Protein AF-A0A2E0BLJ7-F1 (afdb_monomer_lite)

Foldseek 3Di:
DADPDDPPVLQVVLVVLCVLLVVLLVLLVVLVVVPPDPVSVVVLVVSLVSNLVSLLVVLLVLLVVLLVLLVVDDDPSSVVSVVLSCVLSVVLQVPQCVRPPVPDPPSLVNLVSSLVSLVSSLVSVVVSVVVVSDDSNSNVRSVVSSVSSSVSSVSSSVD

Radius of gyration: 17.28 Å; chains: 1; bounding box: 33×38×52 Å

Sequence (159 aa):
MFVKNIPKTAIVLSFLGLIPFFIFSIFQMISLSSITSQSYLLINAELDKLLLSYGLIILSFMAGTHWGFAAKSSGVLSTKAYLSSVIPTFLVFLIIPEHFFSVSHNIKLSLALLLLGFLGILLFDVHHWKEKLAPQWWLSLRVPMTLIVVLLLLVGISA

pLDDT: mean 86.15, std 12.95, range [45.22, 98.0]

Structure (mmCIF, N/CA/C/O backbone):
data_AF-A0A2E0BLJ7-F1
#
_entry.id   AF-A0A2E0BLJ7-F1
#
loop_
_atom_site.group_PDB
_atom_site.id
_atom_site.type_symbol
_atom_site.label_atom_id
_atom_site.label_alt_id
_atom_site.label_comp_id
_atom_site.label_asym_id
_atom_site.label_entity_id
_atom_site.label_seq_id
_atom_site.pdbx_PDB_ins_code
_atom_site.Cartn_x
_atom_site.Cartn_y
_atom_site.Cartn_z
_atom_site.occupancy
_atom_site.B_iso_or_equiv
_atom_site.auth_seq_id
_atom_site.auth_comp_id
_atom_site.auth_asym_id
_atom_site.auth_atom_id
_atom_site.pdbx_PDB_model_num
ATOM 1 N N . MET A 1 1 ? -0.243 -13.699 16.550 1.00 52.47 1 MET A N 1
ATOM 2 C CA . MET A 1 1 ? -1.074 -14.832 16.091 1.00 52.47 1 MET A CA 1
ATOM 3 C C . MET A 1 1 ? -1.971 -14.312 14.977 1.00 52.47 1 MET A C 1
ATOM 5 O O . MET A 1 1 ? -2.771 -13.426 15.248 1.00 52.47 1 MET A O 1
ATOM 9 N N . PHE A 1 2 ? -1.773 -14.744 13.728 1.00 63.62 2 PHE A N 1
ATOM 10 C CA . PHE A 1 2 ? -2.645 -14.342 12.617 1.00 63.62 2 PHE A CA 1
ATOM 11 C C . PHE A 1 2 ? -4.026 -14.989 12.799 1.00 63.62 2 PHE A C 1
ATOM 13 O O . PHE A 1 2 ? -4.118 -16.178 13.107 1.00 63.62 2 PHE A O 1
ATOM 20 N N . VAL A 1 3 ? -5.095 -14.198 12.691 1.00 69.19 3 VAL A N 1
ATOM 21 C CA . VAL A 1 3 ? -6.464 -14.630 13.017 1.00 69.19 3 VAL A CA 1
ATOM 22 C C . VAL A 1 3 ? -7.113 -15.265 11.789 1.00 69.19 3 VAL A C 1
ATOM 24 O O . VAL A 1 3 ? -7.061 -14.711 10.695 1.00 69.19 3 VAL A O 1
ATOM 27 N N . LYS A 1 4 ? -7.760 -16.421 11.979 1.00 66.19 4 LYS A N 1
ATOM 28 C CA . LYS A 1 4 ? -8.287 -17.277 10.899 1.00 66.19 4 LYS A CA 1
ATOM 29 C C . LYS A 1 4 ? -9.598 -16.775 10.260 1.00 66.19 4 LYS A C 1
ATOM 31 O O . LYS A 1 4 ? -9.981 -17.257 9.201 1.00 66.19 4 LYS A O 1
ATOM 36 N N . ASN A 1 5 ? -10.264 -15.787 10.862 1.00 86.25 5 ASN A N 1
ATOM 37 C CA . ASN A 1 5 ? -11.593 -15.311 10.452 1.00 86.25 5 ASN A CA 1
ATOM 38 C C . ASN A 1 5 ? -11.525 -14.009 9.636 1.00 86.25 5 ASN A C 1
ATOM 40 O O . ASN A 1 5 ? -12.104 -12.993 10.021 1.00 86.25 5 ASN A O 1
ATOM 44 N N . ILE A 1 6 ? -10.797 -14.023 8.520 1.00 93.00 6 ILE A N 1
ATOM 45 C CA . ILE A 1 6 ? -10.788 -12.896 7.577 1.00 93.00 6 ILE A CA 1
ATOM 46 C C . ILE A 1 6 ? -12.060 -12.982 6.705 1.00 93.00 6 ILE A C 1
ATOM 48 O O . ILE A 1 6 ? -12.337 -14.052 6.154 1.00 93.00 6 ILE A O 1
ATOM 52 N N . PRO A 1 7 ? -12.841 -11.895 6.537 1.00 95.56 7 PRO A N 1
ATOM 53 C CA . PRO A 1 7 ? -13.994 -11.894 5.639 1.00 95.56 7 PRO A CA 1
ATOM 54 C C . PRO A 1 7 ? -13.597 -12.274 4.206 1.00 95.56 7 PRO A C 1
ATOM 56 O O . PRO A 1 7 ? -12.683 -11.682 3.631 1.00 95.56 7 PRO A O 1
ATOM 59 N N . LYS A 1 8 ? -14.310 -13.235 3.601 1.00 95.25 8 LYS A N 1
ATOM 60 C CA . LYS A 1 8 ? -14.014 -13.720 2.238 1.00 95.25 8 LYS A CA 1
ATOM 61 C C . LYS A 1 8 ? -14.031 -12.596 1.202 1.00 95.25 8 LYS A C 1
ATOM 63 O O . LYS A 1 8 ? -13.181 -12.564 0.321 1.00 95.25 8 LYS A O 1
ATOM 68 N N . THR A 1 9 ? -14.966 -11.658 1.338 1.00 96.62 9 THR A N 1
ATOM 69 C CA . THR A 1 9 ? -15.067 -10.480 0.468 1.00 96.62 9 THR A CA 1
ATOM 70 C C . THR A 1 9 ? -13.813 -9.612 0.540 1.00 96.62 9 THR A C 1
ATOM 72 O O . THR A 1 9 ? -13.292 -9.225 -0.499 1.00 96.62 9 THR A O 1
ATOM 75 N N . ALA A 1 10 ? -13.275 -9.372 1.742 1.00 95.56 10 ALA A N 1
ATOM 76 C CA . ALA A 1 10 ? -12.042 -8.609 1.928 1.00 95.56 10 ALA A CA 1
ATOM 77 C C . ALA A 1 10 ? -10.838 -9.305 1.277 1.00 95.56 10 ALA A C 1
ATOM 79 O O . ALA A 1 10 ? -10.028 -8.636 0.641 1.00 95.56 10 ALA A O 1
ATOM 80 N N . ILE A 1 11 ? -10.747 -10.637 1.382 1.00 95.75 11 ILE A N 1
ATOM 81 C CA . ILE A 1 11 ? -9.709 -11.424 0.700 1.00 95.75 11 ILE A CA 1
ATOM 82 C C . ILE A 1 11 ? -9.825 -11.239 -0.814 1.00 95.75 11 ILE A C 1
ATOM 84 O O . ILE A 1 11 ? -8.879 -10.771 -1.439 1.00 95.75 11 ILE A O 1
ATOM 88 N N . VAL A 1 12 ? -10.982 -11.571 -1.394 1.00 97.56 12 VAL A N 1
ATOM 89 C CA . VAL A 1 12 ? -11.189 -11.543 -2.851 1.00 97.56 12 VAL A CA 1
ATOM 90 C C . VAL A 1 12 ? -10.897 -10.157 -3.414 1.00 97.56 12 VAL A C 1
ATOM 92 O O . VAL A 1 12 ? -10.113 -10.039 -4.349 1.00 97.56 12 VAL A O 1
ATOM 95 N N . LEU A 1 13 ? -11.455 -9.105 -2.813 1.00 96.88 13 LEU A N 1
ATOM 96 C CA . LEU A 1 13 ? -11.231 -7.734 -3.274 1.00 96.88 13 LEU A CA 1
ATOM 97 C C . LEU A 1 13 ? -9.768 -7.298 -3.131 1.00 96.88 13 LEU A C 1
ATOM 99 O O . LEU A 1 13 ? -9.267 -6.598 -4.005 1.00 96.88 13 LEU A O 1
ATOM 103 N N . SER A 1 14 ? -9.064 -7.740 -2.083 1.00 95.81 14 SER A N 1
ATOM 104 C CA . SER A 1 14 ? -7.635 -7.432 -1.929 1.00 95.81 14 SER A CA 1
ATOM 105 C C . SER A 1 14 ? -6.800 -8.082 -3.027 1.00 95.81 14 SER A C 1
ATOM 107 O O . SER A 1 14 ? -5.957 -7.417 -3.618 1.00 95.81 14 SER A O 1
ATOM 109 N N . PHE A 1 15 ? -7.067 -9.350 -3.352 1.00 97.06 15 PHE A N 1
ATOM 110 C CA . PHE A 1 15 ? -6.381 -10.037 -4.448 1.00 97.06 15 PHE A CA 1
ATOM 111 C C . PHE A 1 15 ? -6.731 -9.446 -5.818 1.00 97.06 15 PHE A C 1
ATOM 113 O O . PHE A 1 15 ? -5.842 -9.288 -6.648 1.00 97.06 15 PHE A O 1
ATOM 120 N N . LEU A 1 16 ? -7.989 -9.057 -6.050 1.00 97.31 16 LEU A N 1
ATOM 121 C CA . LEU A 1 16 ? -8.375 -8.349 -7.275 1.00 97.31 16 LEU A CA 1
ATOM 122 C C . LEU A 1 16 ? -7.642 -7.005 -7.402 1.00 97.31 16 LEU A C 1
ATOM 124 O O . LEU A 1 16 ? -7.197 -6.651 -8.490 1.00 97.31 16 LEU A O 1
ATOM 128 N N . GLY A 1 17 ? -7.444 -6.295 -6.289 1.00 96.25 17 GLY A N 1
ATOM 129 C CA . GLY A 1 17 ? -6.641 -5.072 -6.246 1.00 96.25 17 GLY A CA 1
ATOM 130 C C . GLY A 1 17 ? -5.149 -5.276 -6.547 1.00 96.25 17 GLY A C 1
ATOM 131 O O . GLY A 1 17 ? -4.461 -4.315 -6.872 1.00 96.25 17 GLY A O 1
ATOM 132 N N . LEU A 1 18 ? -4.624 -6.506 -6.483 1.00 97.19 18 LEU A N 1
ATOM 133 C CA . LEU A 1 18 ? -3.240 -6.803 -6.878 1.00 97.19 18 LEU A CA 1
ATOM 134 C C . LEU A 1 18 ? -3.073 -6.983 -8.391 1.00 97.19 18 LEU A C 1
ATOM 136 O O . LEU A 1 18 ? -1.945 -6.925 -8.879 1.00 97.19 18 LEU A O 1
ATOM 140 N N . ILE A 1 19 ? -4.164 -7.199 -9.136 1.00 96.69 19 ILE A N 1
ATOM 141 C CA . ILE A 1 19 ? -4.103 -7.538 -10.564 1.00 96.69 19 ILE A CA 1
ATOM 142 C C . ILE A 1 19 ? -3.339 -6.479 -11.371 1.00 96.69 19 ILE A C 1
ATOM 144 O O . ILE A 1 19 ? -2.427 -6.872 -12.099 1.00 96.69 19 ILE A O 1
ATOM 148 N N . PRO A 1 20 ? -3.615 -5.165 -11.252 1.00 96.25 20 PRO A N 1
ATOM 149 C CA . PRO A 1 20 ? -2.906 -4.187 -12.073 1.00 96.25 20 PRO A CA 1
ATOM 150 C C . PRO A 1 20 ? -1.417 -4.091 -11.726 1.00 96.25 20 PRO A C 1
ATOM 152 O O . PRO A 1 20 ? -0.601 -4.025 -12.639 1.00 96.25 20 PRO A O 1
ATOM 155 N N . PHE A 1 21 ? -1.041 -4.188 -10.440 1.00 96.25 21 PHE A N 1
ATOM 156 C CA . PHE A 1 21 ? 0.374 -4.281 -10.050 1.00 96.25 21 PHE A CA 1
ATOM 157 C C . PHE A 1 21 ? 1.052 -5.473 -10.727 1.00 96.25 21 PHE A C 1
ATOM 159 O O . PHE A 1 21 ? 2.111 -5.326 -11.324 1.00 96.25 21 PHE A O 1
ATOM 166 N N . PHE A 1 22 ? 0.427 -6.650 -10.659 1.00 95.38 22 PHE A N 1
ATOM 167 C CA . PHE A 1 22 ? 0.988 -7.877 -11.216 1.00 95.38 22 PHE A CA 1
ATOM 168 C C . PHE A 1 22 ? 1.156 -7.789 -12.735 1.00 95.38 22 PHE A C 1
ATOM 170 O O . PHE A 1 22 ? 2.212 -8.142 -13.253 1.00 95.38 22 PHE A O 1
ATOM 177 N N . ILE A 1 23 ? 0.138 -7.277 -13.436 1.00 93.00 23 ILE A N 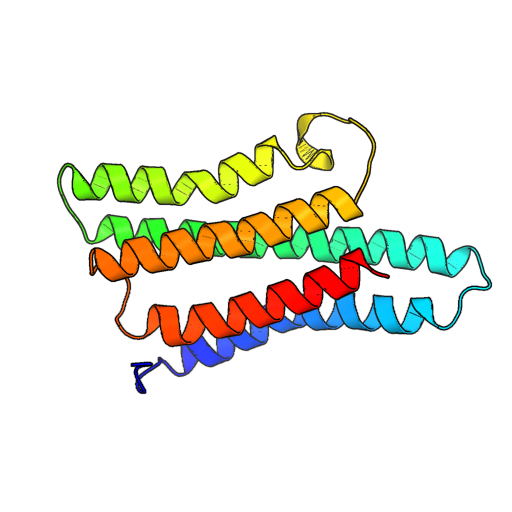1
ATOM 178 C CA . ILE A 1 23 ? 0.178 -7.046 -14.882 1.00 93.00 23 ILE A CA 1
ATOM 179 C C . ILE A 1 23 ? 1.358 -6.130 -15.221 1.00 93.00 23 ILE A C 1
ATOM 181 O O . ILE A 1 23 ? 2.262 -6.557 -15.937 1.00 93.00 23 ILE A O 1
ATOM 185 N N . PHE A 1 24 ? 1.395 -4.906 -14.689 1.00 91.88 24 PHE A N 1
ATOM 186 C CA . PHE A 1 24 ? 2.411 -3.927 -15.088 1.00 91.88 24 PHE A CA 1
ATOM 187 C C . PHE A 1 24 ? 3.836 -4.396 -14.758 1.00 91.88 24 PHE A C 1
ATOM 189 O O . PHE A 1 24 ? 4.709 -4.321 -15.623 1.00 91.88 24 PHE A O 1
ATOM 196 N N . SER A 1 25 ? 4.052 -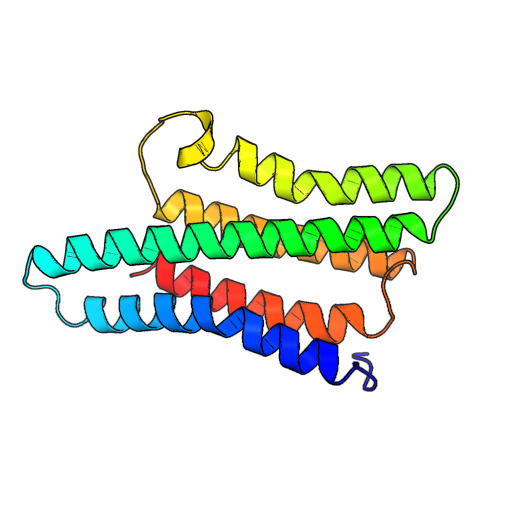4.983 -13.577 1.00 88.94 25 SER A N 1
ATOM 197 C CA . SER A 1 25 ? 5.360 -5.513 -13.175 1.00 88.94 25 SER A CA 1
ATOM 198 C C . SER A 1 25 ? 5.832 -6.691 -14.037 1.00 88.94 25 SER A C 1
ATOM 200 O O . SER A 1 25 ? 7.011 -6.773 -14.372 1.00 88.94 25 SER A O 1
ATOM 202 N N . ILE A 1 26 ? 4.946 -7.612 -14.436 1.00 87.81 26 ILE A N 1
ATOM 203 C CA . ILE A 1 26 ? 5.342 -8.736 -15.304 1.00 87.81 26 ILE A CA 1
ATOM 204 C C . ILE A 1 26 ? 5.654 -8.269 -16.720 1.00 87.81 26 ILE A C 1
ATOM 206 O O . ILE A 1 26 ? 6.643 -8.715 -17.302 1.00 87.81 26 ILE A O 1
ATOM 210 N N . PHE A 1 27 ? 4.842 -7.370 -17.280 1.00 86.19 27 PHE A N 1
ATOM 211 C CA . PHE A 1 27 ? 5.109 -6.829 -18.613 1.00 86.19 27 PHE A CA 1
ATOM 212 C C . PHE A 1 27 ? 6.457 -6.093 -18.663 1.00 86.19 27 PHE A C 1
ATOM 214 O O . PHE A 1 27 ? 7.191 -6.255 -19.639 1.00 86.19 27 PHE A O 1
ATOM 221 N N . GLN A 1 28 ? 6.837 -5.391 -17.589 1.00 83.56 28 GLN A N 1
ATOM 222 C CA . GLN A 1 28 ? 8.177 -4.811 -17.439 1.00 83.56 28 GLN A CA 1
ATOM 223 C C . GLN A 1 28 ? 9.282 -5.882 -17.459 1.00 83.56 28 GLN A C 1
ATOM 225 O O . GLN A 1 28 ? 10.246 -5.742 -18.210 1.00 83.56 28 GLN A O 1
ATOM 230 N N . MET A 1 29 ? 9.137 -6.986 -16.709 1.00 81.31 29 MET A N 1
ATOM 231 C CA . MET A 1 29 ? 10.128 -8.079 -16.711 1.00 81.31 29 MET A CA 1
ATOM 232 C C . MET A 1 29 ? 10.310 -8.716 -18.090 1.00 81.31 29 MET A C 1
ATOM 234 O O . MET A 1 29 ? 11.435 -9.009 -18.490 1.00 81.31 29 MET A O 1
ATOM 238 N N . ILE A 1 30 ? 9.212 -8.950 -18.814 1.00 78.25 30 ILE A N 1
ATOM 239 C CA . ILE A 1 30 ? 9.265 -9.546 -20.155 1.00 78.25 30 ILE A CA 1
ATOM 240 C C . ILE A 1 30 ? 9.994 -8.597 -21.112 1.00 78.25 30 ILE A C 1
ATOM 242 O O . ILE A 1 30 ? 10.896 -9.024 -21.829 1.00 78.25 30 ILE A O 1
ATOM 246 N N . SER A 1 31 ? 9.659 -7.308 -21.073 1.00 68.56 31 SER A N 1
ATOM 247 C CA . SER A 1 31 ? 10.279 -6.275 -21.909 1.00 68.56 31 SER A CA 1
ATOM 248 C C . SER A 1 31 ? 11.789 -6.130 -21.655 1.00 68.56 31 SER A C 1
ATOM 250 O O . SER A 1 31 ? 12.564 -5.925 -22.592 1.00 68.56 31 SER A O 1
ATOM 252 N N . LEU A 1 32 ? 12.236 -6.335 -20.408 1.00 63.59 32 LEU A N 1
ATOM 253 C CA . LEU A 1 32 ? 13.654 -6.320 -20.028 1.00 63.59 32 LEU A CA 1
ATOM 254 C C . LEU A 1 32 ? 14.482 -7.418 -20.713 1.00 63.59 32 LEU A C 1
ATOM 256 O O . LEU A 1 32 ? 15.689 -7.275 -20.857 1.00 63.59 32 LEU A O 1
ATOM 260 N N . SER A 1 33 ? 13.868 -8.520 -21.150 1.00 60.41 33 SER A N 1
ATOM 261 C CA . SER A 1 33 ? 14.586 -9.614 -21.821 1.00 60.41 33 SER A CA 1
ATOM 262 C C . SER A 1 33 ? 14.885 -9.345 -23.307 1.00 60.41 33 SER A C 1
ATOM 264 O O . SER A 1 33 ? 15.668 -10.067 -23.923 1.00 60.41 33 SER A O 1
ATOM 266 N N . SER A 1 34 ? 14.318 -8.276 -23.881 1.00 57.28 34 SER A N 1
ATOM 267 C CA . SER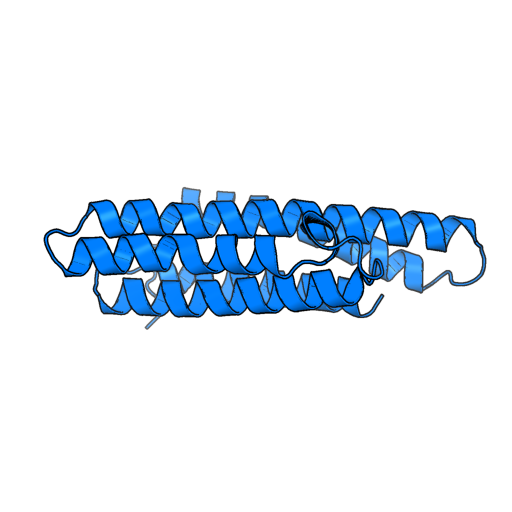 A 1 34 ? 14.357 -7.938 -25.313 1.00 57.28 34 SER A CA 1
ATOM 268 C C . SER A 1 34 ? 14.957 -6.543 -25.577 1.00 57.28 34 SER A C 1
ATOM 270 O O . SER A 1 34 ? 14.344 -5.696 -26.222 1.00 57.28 34 SER A O 1
ATOM 272 N N . ILE A 1 35 ? 16.170 -6.301 -25.069 1.00 56.88 35 ILE A N 1
ATOM 273 C CA . ILE A 1 35 ? 16.822 -4.977 -24.886 1.00 56.88 35 ILE A CA 1
ATOM 274 C C . ILE A 1 35 ? 17.113 -4.177 -26.183 1.00 56.88 35 ILE A C 1
ATOM 276 O O . ILE A 1 35 ? 17.576 -3.042 -26.125 1.00 56.88 35 ILE A O 1
ATOM 280 N N . THR A 1 36 ? 16.848 -4.689 -27.383 1.00 57.25 36 THR A N 1
ATOM 281 C CA . THR A 1 36 ? 17.484 -4.152 -28.601 1.00 57.25 36 THR A CA 1
ATOM 282 C C . THR A 1 36 ? 16.717 -3.089 -29.402 1.00 57.25 36 THR A C 1
ATOM 284 O O . THR A 1 36 ? 17.289 -2.595 -30.372 1.00 57.25 36 THR A O 1
ATOM 287 N N . SER A 1 37 ? 15.493 -2.660 -29.042 1.00 61.00 37 SER A N 1
ATOM 288 C CA . SER A 1 37 ? 14.803 -1.591 -29.804 1.00 61.00 37 SER A CA 1
ATOM 289 C C . SER A 1 37 ? 14.178 -0.463 -28.976 1.00 61.00 37 SER A C 1
ATOM 291 O O . SER A 1 37 ? 13.551 -0.667 -27.940 1.00 61.00 37 SER A O 1
ATOM 293 N N . GLN A 1 38 ? 14.299 0.763 -29.499 1.00 62.19 38 GLN A N 1
ATOM 294 C CA . GLN A 1 38 ? 13.838 2.016 -28.882 1.00 62.19 38 GLN A CA 1
ATOM 295 C C . GLN A 1 38 ? 12.319 2.075 -28.630 1.00 62.19 38 GLN A C 1
ATOM 297 O O . GLN A 1 38 ? 11.865 2.796 -27.744 1.00 62.19 38 GLN A O 1
ATOM 302 N N . SER A 1 39 ? 11.536 1.276 -29.357 1.00 62.62 39 SER A N 1
ATOM 303 C CA . SER A 1 39 ? 10.104 1.073 -29.113 1.00 62.62 39 SER A CA 1
ATOM 304 C C . SER A 1 39 ? 9.803 0.458 -27.739 1.00 62.62 39 SER A C 1
ATOM 306 O O . SER A 1 39 ? 8.812 0.838 -27.122 1.00 62.62 39 SER A O 1
ATOM 308 N N . TYR A 1 40 ? 10.654 -0.434 -27.218 1.00 64.62 40 TYR A N 1
ATOM 309 C CA . TYR A 1 40 ? 10.433 -1.081 -25.916 1.00 64.62 40 TYR A CA 1
ATOM 310 C C . TYR A 1 40 ? 10.708 -0.148 -24.734 1.00 64.62 40 TYR A C 1
ATOM 312 O O . TYR A 1 40 ? 9.985 -0.192 -23.740 1.00 64.62 40 TYR A O 1
ATOM 320 N N . LEU A 1 41 ? 11.695 0.748 -24.855 1.00 60.91 41 LEU A N 1
ATOM 321 C CA . LEU A 1 41 ? 11.987 1.751 -23.822 1.00 60.91 41 LEU A CA 1
ATOM 322 C C . LEU A 1 41 ? 10.796 2.693 -23.591 1.00 60.91 41 LEU A C 1
ATOM 324 O O . LEU A 1 41 ? 10.485 3.024 -22.449 1.00 60.91 41 LEU A O 1
ATOM 328 N N . LEU A 1 42 ? 10.097 3.077 -24.664 1.00 62.72 42 LEU A N 1
ATOM 329 C CA . LEU A 1 42 ? 8.881 3.890 -24.576 1.00 62.72 42 LEU A CA 1
ATOM 330 C C . LEU A 1 42 ? 7.732 3.126 -23.901 1.00 62.72 42 LEU A C 1
ATOM 332 O O . LEU A 1 42 ? 7.023 3.698 -23.080 1.00 62.72 42 LEU A O 1
ATOM 336 N N . ILE A 1 43 ? 7.582 1.829 -24.191 1.00 73.50 43 ILE A N 1
ATOM 337 C CA . ILE A 1 43 ? 6.563 0.979 -23.558 1.00 73.50 43 ILE A CA 1
ATOM 338 C C . ILE A 1 43 ? 6.832 0.833 -22.053 1.00 73.50 43 ILE A C 1
ATOM 340 O O . ILE A 1 43 ? 5.910 1.000 -21.258 1.00 73.50 43 ILE A O 1
ATOM 344 N N . ASN A 1 44 ? 8.081 0.589 -21.642 1.00 73.00 44 ASN A N 1
ATOM 345 C CA . ASN A 1 44 ? 8.435 0.477 -20.221 1.00 73.00 44 ASN A CA 1
ATOM 346 C C . ASN A 1 44 ? 8.192 1.780 -19.457 1.00 73.00 44 ASN A C 1
ATOM 348 O O . ASN A 1 44 ? 7.659 1.743 -18.351 1.00 73.00 44 ASN A O 1
ATOM 352 N N . ALA A 1 45 ? 8.507 2.930 -20.059 1.00 72.06 45 ALA A N 1
ATOM 353 C CA . ALA A 1 45 ? 8.235 4.226 -19.445 1.00 72.06 45 ALA A CA 1
ATOM 354 C C . ALA A 1 45 ? 6.732 4.451 -19.192 1.00 72.06 45 ALA A C 1
ATOM 356 O O . ALA A 1 45 ? 6.357 4.998 -18.156 1.00 72.06 45 ALA A O 1
ATOM 357 N N . GLU A 1 46 ? 5.860 4.011 -20.102 1.00 83.00 46 GLU A N 1
ATOM 358 C CA . GLU A 1 46 ? 4.407 4.085 -19.903 1.00 83.00 46 GLU A CA 1
ATOM 359 C C . GLU A 1 46 ? 3.911 3.075 -18.853 1.00 83.00 46 GLU A C 1
ATOM 361 O O . GLU A 1 46 ? 3.055 3.411 -18.033 1.00 83.00 46 GLU A O 1
ATOM 366 N N . LEU A 1 47 ? 4.485 1.868 -18.803 1.00 87.44 47 LEU A N 1
ATOM 367 C CA . LEU A 1 47 ? 4.172 0.877 -17.765 1.00 87.44 47 LEU A CA 1
ATOM 368 C C . LEU A 1 47 ? 4.571 1.358 -16.363 1.00 87.44 47 LEU A C 1
ATOM 370 O O . LEU A 1 47 ? 3.792 1.193 -15.425 1.00 87.44 47 LEU A O 1
ATOM 374 N N . ASP A 1 48 ? 5.733 2.003 -16.216 1.00 87.81 48 ASP A N 1
ATOM 375 C CA . ASP A 1 48 ? 6.182 2.571 -14.940 1.00 87.81 48 ASP A CA 1
ATOM 376 C C . ASP A 1 48 ? 5.221 3.660 -14.439 1.00 87.81 48 ASP A C 1
ATOM 378 O O . ASP A 1 48 ? 4.860 3.680 -13.260 1.00 87.81 48 ASP A O 1
ATOM 382 N N . LYS A 1 49 ? 4.750 4.534 -15.338 1.00 88.44 49 LYS A N 1
ATOM 383 C CA . LYS A 1 49 ? 3.756 5.570 -15.012 1.00 88.44 49 LYS A CA 1
ATOM 384 C C . LYS A 1 49 ? 2.417 4.968 -14.599 1.00 88.44 49 LYS A C 1
ATOM 386 O O . LYS A 1 49 ? 1.800 5.454 -13.651 1.00 88.44 49 LYS A O 1
ATOM 391 N N . LEU A 1 50 ? 1.957 3.918 -15.285 1.00 90.88 50 LEU A N 1
ATOM 392 C CA . LEU A 1 50 ? 0.721 3.210 -14.935 1.00 90.88 50 LEU A CA 1
ATOM 393 C C . LEU A 1 50 ? 0.840 2.512 -13.576 1.00 90.88 50 LEU A C 1
ATOM 395 O O . LEU A 1 50 ? -0.078 2.605 -12.757 1.00 90.88 50 LEU A O 1
ATOM 399 N N . LEU A 1 51 ? 1.983 1.874 -13.311 1.00 93.12 51 LEU A N 1
ATOM 400 C CA . LEU A 1 51 ? 2.295 1.248 -12.029 1.00 93.12 51 LEU A CA 1
ATOM 401 C C . LEU A 1 51 ? 2.305 2.280 -10.895 1.00 93.12 51 LEU A C 1
ATOM 403 O O . LEU A 1 51 ? 1.652 2.067 -9.871 1.00 93.12 51 LEU A O 1
ATOM 407 N N . LEU A 1 52 ? 2.983 3.416 -11.096 1.00 92.19 52 LEU A N 1
ATOM 408 C CA . LEU A 1 52 ? 3.005 4.516 -10.135 1.00 92.19 52 LEU A CA 1
ATOM 409 C C . LEU A 1 52 ? 1.595 5.063 -9.886 1.00 92.19 52 LEU A C 1
ATOM 411 O O . LEU A 1 52 ? 1.160 5.152 -8.738 1.00 92.19 52 LEU A O 1
ATOM 415 N N . SER A 1 53 ? 0.863 5.383 -10.955 1.00 91.25 53 SER A N 1
ATOM 416 C CA . SER A 1 53 ? -0.477 5.976 -10.885 1.00 91.25 53 SER A CA 1
ATOM 417 C C . SER A 1 53 ? -1.455 5.075 -10.136 1.00 91.25 53 SER A C 1
ATOM 419 O O . SER A 1 53 ? -2.147 5.518 -9.217 1.00 91.25 53 SER A O 1
ATOM 421 N N . TYR A 1 54 ? -1.491 3.785 -10.479 1.00 95.25 54 TYR A N 1
ATOM 422 C CA . TYR A 1 54 ? -2.347 2.829 -9.786 1.00 95.25 54 TYR A CA 1
ATOM 423 C C . TYR A 1 54 ? -1.921 2.640 -8.327 1.00 95.25 54 TYR A C 1
ATOM 425 O O . TYR A 1 54 ? -2.761 2.598 -7.425 1.00 95.25 54 TYR A O 1
ATOM 433 N N . GLY A 1 55 ? -0.613 2.589 -8.074 1.00 94.94 55 GLY A N 1
ATOM 434 C CA . GLY A 1 55 ? -0.080 2.479 -6.727 1.00 94.94 55 GLY A CA 1
ATOM 435 C C . GLY A 1 55 ? -0.466 3.650 -5.828 1.00 94.94 55 GLY A C 1
ATOM 436 O O . GLY A 1 55 ? -0.841 3.431 -4.676 1.00 94.94 55 GLY A O 1
ATOM 437 N N . LEU A 1 56 ? -0.473 4.872 -6.363 1.00 93.25 56 LEU A N 1
ATOM 438 C CA . LEU A 1 56 ? -0.932 6.066 -5.654 1.00 93.25 56 LEU A CA 1
ATOM 439 C C . LEU A 1 56 ? -2.419 6.014 -5.307 1.00 93.25 56 LEU A C 1
ATOM 441 O O . LEU A 1 56 ? -2.799 6.371 -4.187 1.00 93.25 56 LEU A O 1
ATOM 445 N N . ILE A 1 57 ? -3.255 5.523 -6.227 1.00 93.31 57 ILE A N 1
ATOM 446 C CA . ILE A 1 57 ? -4.686 5.310 -5.973 1.00 93.31 57 ILE A CA 1
ATOM 447 C C . ILE A 1 57 ? -4.867 4.329 -4.815 1.00 93.31 57 ILE A C 1
ATOM 449 O O . ILE A 1 57 ? -5.612 4.614 -3.878 1.00 93.31 57 ILE A O 1
ATOM 453 N N . ILE A 1 58 ? -4.166 3.193 -4.840 1.00 96.12 58 ILE A N 1
ATOM 454 C CA . ILE A 1 58 ? -4.290 2.167 -3.799 1.00 96.12 58 ILE A CA 1
ATOM 455 C C . ILE A 1 58 ? -3.746 2.657 -2.457 1.00 96.12 58 ILE A C 1
ATOM 457 O O . ILE A 1 58 ? -4.381 2.421 -1.430 1.00 96.12 58 ILE A O 1
ATOM 461 N N . LEU A 1 59 ? -2.620 3.373 -2.437 1.00 94.12 59 LEU A N 1
ATOM 462 C CA . LEU A 1 59 ? -2.099 3.971 -1.210 1.00 94.12 59 LEU A CA 1
ATOM 463 C C . LEU A 1 59 ? -3.119 4.945 -0.597 1.00 94.12 59 LEU A C 1
ATOM 465 O O . LEU A 1 59 ? -3.424 4.846 0.592 1.00 94.12 59 LEU A O 1
ATOM 469 N N . SER A 1 60 ? -3.697 5.823 -1.421 1.00 92.75 60 SER A N 1
ATOM 470 C CA . SER A 1 60 ? -4.706 6.805 -1.002 1.00 92.75 60 SER A CA 1
ATOM 471 C C . SER A 1 60 ? -5.985 6.136 -0.499 1.00 92.75 60 SER A C 1
ATOM 473 O O . SER A 1 60 ? -6.512 6.507 0.550 1.00 92.75 60 SER A O 1
ATOM 475 N N . PHE A 1 61 ? -6.459 5.107 -1.209 1.00 93.94 61 PHE A N 1
ATOM 476 C CA . PHE A 1 61 ? -7.593 4.282 -0.796 1.00 93.94 61 PHE A CA 1
ATOM 477 C C . PHE A 1 61 ? -7.347 3.658 0.579 1.00 93.94 61 PHE A C 1
ATOM 479 O O . PHE A 1 61 ? -8.199 3.740 1.464 1.00 93.94 61 PHE A O 1
ATOM 486 N N . MET A 1 62 ? -6.161 3.083 0.786 1.00 94.88 62 MET A N 1
ATOM 487 C CA . MET A 1 62 ? -5.809 2.457 2.053 1.00 94.88 62 MET A CA 1
ATOM 488 C C . MET A 1 62 ? -5.710 3.468 3.192 1.00 94.88 62 MET A C 1
ATOM 490 O O . MET A 1 62 ? -6.204 3.187 4.282 1.00 94.88 62 MET A O 1
ATOM 494 N N . ALA A 1 63 ? -5.149 4.650 2.947 1.00 92.75 63 ALA A N 1
ATOM 495 C CA . ALA A 1 63 ? -5.097 5.721 3.939 1.00 92.75 63 ALA A CA 1
ATOM 496 C C . ALA A 1 63 ? -6.513 6.166 4.339 1.00 92.75 63 ALA A C 1
ATOM 498 O O . ALA A 1 63 ? -6.823 6.298 5.522 1.00 92.75 63 ALA A O 1
ATOM 499 N N . GLY A 1 64 ? -7.423 6.256 3.363 1.00 93.12 64 GLY A N 1
ATOM 500 C CA . GLY A 1 64 ? -8.842 6.526 3.598 1.00 93.12 64 GLY A CA 1
ATOM 501 C C . GLY A 1 64 ? -9.520 5.511 4.528 1.00 93.12 64 GLY A C 1
ATOM 502 O O . GLY A 1 64 ? -10.403 5.880 5.301 1.00 93.12 64 GLY A O 1
ATOM 503 N N . THR A 1 65 ? -9.081 4.246 4.546 1.00 94.00 65 THR A N 1
ATOM 504 C CA . THR A 1 65 ? -9.640 3.247 5.481 1.00 94.00 65 THR A 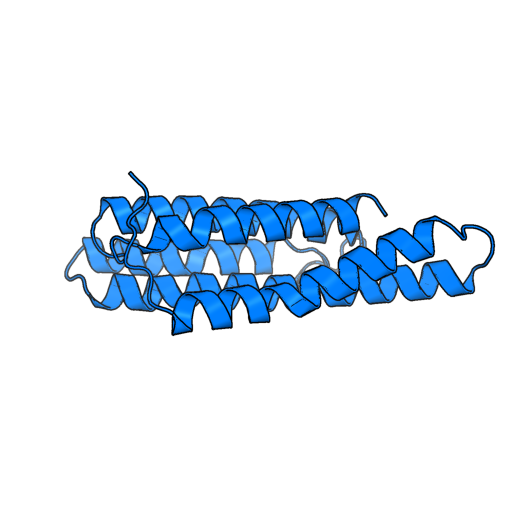CA 1
ATOM 505 C C . THR A 1 65 ? -9.349 3.568 6.949 1.00 94.00 65 THR A C 1
ATOM 507 O O . THR A 1 65 ? -10.177 3.262 7.810 1.00 94.00 65 THR A O 1
ATOM 510 N N . HIS A 1 66 ? -8.232 4.244 7.253 1.00 93.81 66 HIS A N 1
ATOM 511 C CA . HIS A 1 66 ? -7.902 4.674 8.619 1.00 93.81 66 HIS A CA 1
ATOM 512 C C . HIS A 1 66 ? -8.868 5.738 9.126 1.00 93.81 66 HIS A C 1
ATOM 514 O O . HIS A 1 66 ? -9.191 5.743 10.311 1.00 93.81 66 HIS A O 1
ATOM 520 N N . TRP A 1 67 ? -9.429 6.555 8.231 1.00 92.75 67 TRP A N 1
ATOM 521 C CA . TRP A 1 67 ? -10.511 7.479 8.568 1.00 92.75 67 TRP A CA 1
ATOM 522 C C . TRP A 1 67 ? -11.726 6.726 9.140 1.00 92.75 67 TRP A C 1
ATOM 524 O O . TRP A 1 67 ? -12.314 7.132 10.143 1.00 92.75 67 TRP A O 1
ATOM 534 N N . GLY A 1 68 ? -12.052 5.561 8.568 1.00 92.81 68 GLY A N 1
ATOM 535 C CA . GLY A 1 68 ? -13.101 4.669 9.072 1.00 92.81 68 GLY A CA 1
ATOM 536 C C . GLY A 1 68 ? -12.766 3.996 10.411 1.00 92.81 68 GLY A C 1
ATOM 537 O O . GLY A 1 68 ? -13.674 3.626 11.156 1.00 92.81 68 GLY A O 1
ATOM 538 N N . PHE A 1 69 ? -11.484 3.838 10.752 1.00 93.56 69 PHE A N 1
ATOM 539 C CA . PHE A 1 69 ? -11.057 3.388 12.083 1.00 93.56 69 PHE A CA 1
ATOM 540 C C . PHE A 1 69 ? -11.147 4.515 13.107 1.00 93.56 69 PHE A C 1
ATOM 542 O O . PHE A 1 69 ? -11.695 4.313 14.190 1.00 93.56 69 PHE A O 1
ATOM 549 N N . ALA A 1 70 ? -10.675 5.706 12.744 1.00 92.81 70 ALA A N 1
ATOM 550 C CA . ALA A 1 70 ? -10.736 6.904 13.570 1.00 92.81 70 ALA A CA 1
ATOM 551 C C . ALA A 1 70 ? -12.181 7.260 13.961 1.00 92.81 70 ALA A C 1
ATOM 553 O O . ALA A 1 70 ? -12.437 7.572 15.127 1.00 92.81 70 ALA A O 1
ATOM 554 N N . ALA A 1 71 ? -13.136 7.086 13.038 1.00 93.50 71 ALA A N 1
ATOM 555 C CA . ALA A 1 71 ? -14.567 7.306 13.267 1.00 93.50 71 ALA A CA 1
ATOM 556 C C . ALA A 1 71 ? -15.193 6.423 14.363 1.00 93.50 71 ALA A C 1
ATOM 558 O O . ALA A 1 71 ? -16.276 6.730 14.851 1.00 93.50 71 ALA A O 1
ATOM 559 N N . LYS A 1 72 ? -14.522 5.342 14.783 1.00 89.50 72 LYS A N 1
ATOM 560 C CA . LYS A 1 72 ? -14.972 4.473 15.886 1.00 89.50 72 LYS A CA 1
ATOM 561 C C . LYS A 1 72 ? -14.495 4.938 17.265 1.00 89.50 72 LYS A C 1
ATOM 563 O O . LYS A 1 72 ? -14.842 4.316 18.264 1.00 89.50 72 LYS A O 1
ATOM 568 N N . SER A 1 73 ? -13.672 5.982 17.325 1.00 91.19 73 SER A N 1
ATOM 569 C CA . SER A 1 73 ? -13.081 6.511 18.558 1.00 91.19 73 SER A CA 1
ATOM 570 C C . SER A 1 73 ? -13.571 7.926 18.857 1.00 91.19 73 SER A C 1
ATOM 572 O O . SER A 1 73 ? -14.089 8.609 17.975 1.00 91.19 73 SER A O 1
ATOM 574 N N . SER A 1 74 ? -13.390 8.385 20.096 1.00 89.56 74 SER A N 1
ATOM 575 C CA . SER A 1 74 ? -13.806 9.716 20.551 1.00 89.56 74 SER A CA 1
ATOM 576 C C . SER A 1 74 ? -12.680 10.457 21.282 1.00 89.56 74 SER A C 1
ATOM 578 O O . SER A 1 74 ? -11.658 9.877 21.662 1.00 89.56 74 SER A O 1
ATOM 580 N N . GLY A 1 75 ? -12.848 11.772 21.449 1.00 90.88 75 GLY A N 1
ATOM 581 C CA . GLY A 1 75 ? -11.895 12.631 22.154 1.00 90.88 75 GLY A CA 1
ATOM 582 C C . GLY A 1 75 ? -10.523 12.719 21.474 1.00 90.88 75 GLY A C 1
ATOM 583 O O . GLY A 1 75 ? -10.407 12.668 20.251 1.00 90.88 75 GLY A O 1
ATOM 584 N N . VAL A 1 76 ? -9.465 12.843 22.282 1.00 86.06 76 VAL A N 1
ATOM 585 C CA . VAL A 1 76 ? -8.082 13.055 21.810 1.00 86.06 76 VAL A CA 1
ATOM 586 C C . VAL A 1 76 ? -7.573 11.909 20.927 1.00 86.06 76 VAL A C 1
ATOM 588 O O . VAL A 1 76 ? -6.820 12.152 19.983 1.00 86.06 76 VAL A O 1
ATOM 591 N N . LEU A 1 77 ? -7.983 10.667 21.210 1.00 85.88 77 LEU A N 1
ATOM 592 C CA . LEU A 1 77 ? -7.601 9.500 20.410 1.00 85.88 77 LEU A CA 1
ATOM 593 C C . LEU A 1 77 ? -8.128 9.612 18.971 1.00 85.88 77 LEU A C 1
ATOM 595 O O . LEU A 1 77 ? -7.387 9.343 18.029 1.00 85.88 77 LEU A O 1
ATOM 599 N N . SER A 1 78 ? -9.364 10.095 18.808 1.00 89.31 78 SER A N 1
ATOM 600 C CA . SER A 1 78 ? -9.988 10.315 17.498 1.00 89.31 78 SER A CA 1
ATOM 601 C C . SER A 1 78 ? -9.229 11.345 16.672 1.00 89.31 78 SER A C 1
ATOM 603 O O . SER A 1 78 ? -8.869 11.075 15.529 1.00 89.31 78 SER A O 1
ATOM 605 N N . THR A 1 79 ? -8.875 12.486 17.271 1.00 88.75 79 THR A N 1
ATOM 606 C CA . THR A 1 79 ? -8.088 13.523 16.590 1.00 88.75 79 THR A CA 1
ATOM 607 C C . THR A 1 79 ? -6.745 12.984 16.103 1.00 88.75 79 THR A C 1
ATOM 609 O O . THR A 1 79 ? -6.369 13.210 14.954 1.00 88.75 79 THR A O 1
ATOM 612 N N . LYS A 1 80 ? -6.026 12.232 16.947 1.00 89.88 80 LYS A N 1
ATOM 613 C CA . LYS A 1 80 ? -4.739 11.627 16.568 1.00 89.88 80 LYS A CA 1
ATOM 614 C C . LYS A 1 80 ? -4.892 10.612 15.432 1.00 89.88 80 LYS A C 1
ATOM 616 O O . LYS A 1 80 ? -4.066 10.612 14.523 1.00 89.88 80 LYS A O 1
ATOM 621 N N . ALA A 1 81 ? -5.936 9.784 15.470 1.00 89.56 81 ALA A N 1
ATOM 622 C CA . ALA A 1 81 ? -6.218 8.793 14.434 1.00 89.56 81 ALA A CA 1
ATOM 623 C C . ALA A 1 81 ? -6.621 9.442 13.094 1.00 89.56 81 ALA A C 1
ATOM 625 O O . ALA A 1 81 ? -6.181 9.003 12.034 1.00 89.56 81 ALA A O 1
ATOM 626 N N . TYR A 1 82 ? -7.390 10.535 13.116 1.00 91.50 82 TYR A N 1
ATOM 627 C CA . TYR A 1 82 ? -7.685 11.289 11.895 1.00 91.50 82 TYR A CA 1
ATOM 628 C C . TYR A 1 82 ? -6.431 11.922 11.302 1.00 91.50 82 TYR A C 1
ATOM 630 O O . TYR A 1 82 ? -6.178 11.768 10.110 1.00 91.50 82 TYR A O 1
ATOM 638 N N . LEU A 1 83 ? -5.610 12.585 12.120 1.00 90.25 83 LEU A N 1
ATOM 639 C CA . LEU A 1 83 ? -4.368 13.186 11.634 1.00 90.25 83 LEU A CA 1
ATOM 640 C C . LEU A 1 83 ? -3.440 12.128 11.027 1.00 90.25 83 LEU A C 1
ATOM 642 O O . LEU A 1 83 ? -2.921 12.324 9.932 1.00 90.25 83 LEU A O 1
ATOM 646 N N . SER A 1 84 ? -3.281 10.981 11.692 1.00 87.69 84 SER A N 1
ATOM 647 C CA . SER A 1 84 ? -2.424 9.901 11.201 1.00 87.69 84 SER A CA 1
ATOM 648 C C . SER A 1 84 ? -2.926 9.262 9.902 1.00 87.69 84 SER A C 1
ATOM 650 O O . SER A 1 84 ? -2.100 8.843 9.096 1.00 87.69 84 SER A O 1
ATOM 652 N N . SER A 1 85 ? -4.241 9.261 9.647 1.00 87.31 85 SER A N 1
ATOM 653 C CA . SER A 1 85 ? -4.822 8.754 8.393 1.00 87.31 85 SER A CA 1
ATOM 654 C C . SER A 1 85 ? -4.437 9.571 7.155 1.00 87.31 85 SER A C 1
ATOM 656 O O . SER A 1 85 ? -4.346 9.023 6.061 1.00 87.31 85 SER A O 1
ATOM 658 N N . VAL A 1 86 ? -4.180 10.874 7.310 1.00 87.75 86 VAL A N 1
ATOM 659 C CA . VAL A 1 86 ? -3.905 11.781 6.181 1.00 87.75 86 VAL A CA 1
ATOM 660 C C . VAL A 1 86 ? -2.412 11.862 5.862 1.00 87.75 86 VAL A C 1
ATOM 662 O O . VAL A 1 86 ? -2.038 12.058 4.704 1.00 87.75 86 VAL A O 1
ATOM 665 N N . ILE A 1 87 ? -1.552 11.673 6.870 1.00 87.31 87 ILE A N 1
ATOM 666 C CA . ILE A 1 87 ? -0.096 11.839 6.752 1.00 87.31 87 ILE A CA 1
ATOM 667 C C . ILE A 1 87 ? 0.504 11.043 5.576 1.00 87.31 87 ILE A C 1
ATOM 669 O O . ILE A 1 87 ? 1.208 11.662 4.779 1.00 87.31 87 ILE A O 1
ATOM 673 N N . PRO A 1 88 ? 0.245 9.728 5.398 1.00 82.00 88 PRO A N 1
ATOM 674 C CA . PRO A 1 88 ? 0.887 8.953 4.334 1.00 82.00 88 PRO A CA 1
ATOM 675 C C . PRO A 1 88 ? 0.586 9.495 2.935 1.00 82.00 88 PRO A C 1
ATOM 677 O O . PRO A 1 88 ? 1.501 9.697 2.140 1.00 82.00 88 PRO A O 1
ATOM 680 N N . THR A 1 89 ? -0.686 9.774 2.648 1.00 81.38 89 THR A N 1
ATOM 681 C CA . THR A 1 89 ? -1.118 10.260 1.333 1.00 81.38 89 THR A CA 1
ATOM 682 C C . THR A 1 89 ? -0.607 11.665 1.067 1.00 81.38 89 THR A C 1
ATOM 684 O O . THR A 1 89 ? -0.143 11.952 -0.032 1.00 81.38 89 THR A O 1
ATOM 687 N N . PHE A 1 90 ? -0.648 12.536 2.078 1.00 84.31 90 PHE A N 1
ATOM 688 C CA . PHE A 1 90 ? -0.203 13.915 1.925 1.00 84.31 90 PHE A CA 1
ATOM 689 C C . PHE A 1 90 ? 1.313 14.009 1.729 1.00 84.31 90 PHE A C 1
ATOM 691 O O . PHE A 1 90 ? 1.774 14.735 0.854 1.00 84.31 90 PHE A O 1
ATOM 698 N N . LEU A 1 91 ? 2.097 13.224 2.477 1.00 81.56 91 LEU A N 1
ATOM 699 C CA . LEU A 1 91 ? 3.547 13.151 2.281 1.00 81.56 91 LEU A CA 1
ATOM 700 C C . LEU A 1 91 ? 3.896 12.652 0.881 1.00 81.56 91 LEU A C 1
ATOM 702 O O . LEU A 1 91 ? 4.733 13.245 0.208 1.00 81.56 91 LEU A O 1
ATOM 706 N N . VAL A 1 92 ? 3.239 11.590 0.422 1.00 79.75 92 VAL A N 1
ATOM 707 C CA . VAL A 1 92 ? 3.509 11.037 -0.906 1.00 79.75 92 VAL A CA 1
ATOM 708 C C . VAL A 1 92 ? 3.110 12.018 -2.014 1.00 79.75 92 VAL A C 1
ATOM 710 O O . VAL A 1 92 ? 3.874 12.191 -2.960 1.00 79.75 92 VAL A O 1
ATOM 713 N N . PHE A 1 93 ? 1.996 12.738 -1.862 1.00 80.56 93 PHE A N 1
ATOM 714 C CA . PHE A 1 93 ? 1.599 13.809 -2.782 1.00 80.56 93 PHE A CA 1
ATOM 715 C C . PHE A 1 93 ? 2.640 14.939 -2.877 1.00 80.56 93 PHE A C 1
ATOM 717 O O . PHE A 1 93 ? 2.910 15.429 -3.969 1.00 80.56 93 PHE A O 1
ATOM 724 N N . LEU A 1 94 ? 3.240 15.343 -1.752 1.00 77.50 94 LEU A N 1
ATOM 725 C CA . LEU A 1 94 ? 4.226 16.430 -1.722 1.00 77.50 94 LEU A CA 1
ATOM 726 C C . LEU A 1 94 ? 5.613 16.019 -2.231 1.00 77.50 94 LEU A C 1
ATOM 728 O O . LEU A 1 94 ? 6.346 16.861 -2.748 1.00 77.50 94 LEU A O 1
ATOM 732 N N . ILE A 1 95 ? 6.002 14.759 -2.026 1.00 70.31 95 ILE A N 1
ATOM 733 C CA . ILE A 1 95 ? 7.379 14.301 -2.254 1.00 70.31 95 ILE A CA 1
ATOM 734 C C . ILE A 1 95 ? 7.541 13.667 -3.637 1.00 70.31 95 ILE A C 1
ATOM 736 O O . ILE A 1 95 ? 8.638 13.725 -4.192 1.00 70.31 95 ILE A O 1
ATOM 740 N N . ILE A 1 96 ? 6.487 13.082 -4.222 1.00 74.56 96 ILE A N 1
ATOM 741 C CA . ILE A 1 96 ? 6.592 12.517 -5.570 1.00 74.56 96 ILE A CA 1
ATOM 742 C C . ILE A 1 96 ? 6.817 13.656 -6.581 1.00 74.56 96 ILE A C 1
ATOM 744 O O . ILE A 1 96 ? 5.923 14.489 -6.774 1.00 74.56 96 ILE A O 1
ATOM 748 N N . PRO A 1 97 ? 7.993 13.704 -7.243 1.00 60.00 97 PRO A N 1
ATOM 749 C CA . PRO A 1 97 ? 8.434 14.870 -8.015 1.00 60.00 97 PRO A CA 1
ATOM 750 C C . PRO A 1 97 ? 7.500 15.255 -9.168 1.00 60.00 97 PRO A C 1
ATOM 752 O O . PRO A 1 97 ? 7.431 16.426 -9.546 1.00 60.00 97 PRO A O 1
ATOM 755 N N . GLU A 1 98 ? 6.769 14.270 -9.695 1.00 62.66 98 GLU A N 1
ATOM 756 C CA . GLU A 1 98 ? 5.858 14.395 -10.836 1.00 62.66 98 GLU A CA 1
ATOM 757 C C . GLU A 1 98 ? 4.621 15.257 -10.546 1.00 62.66 98 GLU A C 1
ATOM 759 O O . GLU A 1 98 ? 4.047 15.816 -11.475 1.00 62.66 98 GLU A O 1
ATOM 764 N N . HIS A 1 99 ? 4.213 15.401 -9.279 1.00 61.44 99 HIS A N 1
ATOM 765 C CA . HIS A 1 99 ? 2.983 16.122 -8.936 1.00 61.44 99 HIS A CA 1
ATOM 766 C C . HIS A 1 99 ? 3.183 17.600 -8.604 1.00 61.44 99 HIS A C 1
ATOM 768 O O . HIS A 1 99 ? 2.296 18.399 -8.902 1.00 61.44 99 HIS A O 1
ATOM 774 N N . PHE A 1 100 ? 4.304 17.976 -7.979 1.00 53.03 100 PHE A N 1
ATOM 775 C CA . PHE A 1 100 ? 4.430 19.316 -7.390 1.00 53.03 100 PHE A CA 1
ATOM 776 C C . PHE A 1 100 ? 5.641 20.117 -7.867 1.00 53.03 100 PHE A C 1
ATOM 778 O O . PHE A 1 100 ? 5.546 21.336 -7.992 1.00 53.03 100 PHE A O 1
ATOM 785 N N . PHE A 1 101 ? 6.778 19.474 -8.144 1.00 52.78 101 PHE A N 1
ATOM 786 C CA . PHE A 1 101 ? 8.034 20.214 -8.282 1.00 52.78 101 PHE A CA 1
ATOM 787 C C . PHE A 1 101 ? 8.593 20.305 -9.702 1.00 52.78 101 PHE A C 1
ATOM 789 O O . PHE A 1 101 ? 9.511 21.093 -9.903 1.00 52.78 101 PHE A O 1
ATOM 796 N N . SER A 1 102 ? 8.086 19.567 -10.702 1.00 49.34 102 SER A N 1
ATOM 797 C CA . SER A 1 102 ? 8.697 19.520 -12.055 1.00 49.34 102 SER A CA 1
ATOM 798 C C . SER A 1 102 ? 10.221 19.278 -12.028 1.00 49.34 102 SER A C 1
ATOM 800 O O . SER A 1 102 ? 10.938 19.562 -12.988 1.00 49.34 102 SER A O 1
ATOM 802 N N . VAL A 1 103 ? 10.740 18.756 -10.914 1.00 45.22 103 VAL A N 1
ATOM 803 C CA . VAL A 1 103 ? 12.151 18.448 -10.714 1.00 45.22 103 VAL A CA 1
ATOM 804 C C . VAL A 1 103 ? 12.328 17.042 -11.244 1.00 45.22 103 VAL A C 1
ATOM 806 O O . VAL A 1 103 ? 11.779 16.124 -10.659 1.00 45.22 103 VAL A O 1
ATOM 809 N N . SER A 1 104 ? 13.054 16.916 -12.359 1.00 49.91 104 SER A N 1
ATOM 810 C CA . SER A 1 104 ? 13.584 15.675 -12.950 1.00 49.91 104 SER A CA 1
ATOM 811 C C . SER A 1 104 ? 12.697 14.428 -12.782 1.00 49.91 104 SER A C 1
ATOM 813 O O . SER A 1 104 ? 12.636 13.839 -11.705 1.00 49.91 104 SER A O 1
ATOM 815 N N . HIS A 1 105 ? 12.065 13.987 -13.876 1.00 66.06 105 HIS A N 1
ATOM 816 C CA . HIS A 1 105 ? 11.154 12.834 -13.964 1.00 66.06 105 HIS A CA 1
ATOM 817 C C . HIS A 1 105 ? 11.862 11.487 -13.699 1.00 66.06 105 HIS A C 1
ATOM 819 O O . HIS A 1 105 ? 11.947 10.622 -14.571 1.00 66.06 105 HIS A O 1
ATOM 825 N N . ASN A 1 106 ? 12.409 11.293 -12.500 1.00 82.88 106 ASN A N 1
ATOM 826 C CA . ASN A 1 106 ? 12.979 10.025 -12.085 1.00 82.88 106 ASN A CA 1
ATOM 827 C C . ASN A 1 106 ? 11.864 9.130 -11.541 1.00 82.88 106 ASN A C 1
ATOM 829 O O . ASN A 1 106 ? 11.652 9.024 -10.333 1.00 82.88 106 ASN A O 1
ATOM 833 N N . ILE A 1 107 ? 11.171 8.469 -12.465 1.00 85.38 107 ILE A N 1
ATOM 834 C CA . ILE A 1 107 ? 10.069 7.549 -12.172 1.00 85.38 107 ILE A CA 1
ATOM 835 C C . ILE A 1 107 ? 10.479 6.434 -11.196 1.00 85.38 107 ILE A C 1
ATOM 837 O O . ILE A 1 107 ? 9.692 6.022 -10.347 1.00 85.38 107 ILE A O 1
ATOM 841 N N . LYS A 1 108 ? 11.744 5.989 -11.233 1.00 88.50 108 LYS A N 1
ATOM 842 C CA . LYS A 1 108 ? 12.265 4.974 -10.305 1.00 88.50 108 LYS A CA 1
ATOM 843 C C . LYS A 1 108 ? 12.335 5.502 -8.873 1.00 88.50 108 LYS A C 1
ATOM 845 O O . LYS A 1 108 ? 11.987 4.781 -7.939 1.00 88.50 108 LYS A O 1
ATOM 850 N N . LEU A 1 109 ? 12.723 6.768 -8.692 1.00 88.06 109 LEU A N 1
ATOM 851 C CA . LEU A 1 109 ? 12.663 7.430 -7.388 1.00 88.06 109 LEU A CA 1
ATOM 852 C C . LEU A 1 109 ? 11.209 7.565 -6.906 1.00 88.06 109 LEU A C 1
ATOM 854 O O . LEU A 1 109 ? 10.936 7.261 -5.747 1.00 88.06 109 LEU A O 1
ATOM 858 N N . SER A 1 110 ? 10.276 7.948 -7.786 1.00 89.00 110 SER A N 1
ATOM 859 C CA . SER A 1 110 ? 8.837 8.003 -7.474 1.00 89.00 110 SER A CA 1
ATOM 860 C C . SER A 1 110 ? 8.307 6.641 -7.000 1.00 89.00 110 SER A C 1
ATOM 862 O O . SER A 1 110 ? 7.639 6.560 -5.968 1.00 89.00 110 SER A O 1
ATOM 864 N N . LEU A 1 111 ? 8.656 5.553 -7.696 1.00 91.44 111 LEU A N 1
ATOM 865 C CA . LEU A 1 111 ? 8.288 4.184 -7.314 1.00 91.44 111 LEU A CA 1
ATOM 866 C C . LEU A 1 111 ? 8.919 3.762 -5.976 1.00 91.44 111 LEU A C 1
ATOM 868 O O . LEU A 1 111 ? 8.252 3.125 -5.160 1.00 91.44 111 LEU A O 1
ATOM 872 N N . ALA A 1 112 ? 10.171 4.147 -5.708 1.00 91.88 112 ALA A N 1
ATOM 873 C CA . ALA A 1 112 ? 10.832 3.878 -4.430 1.00 91.88 112 ALA A CA 1
ATOM 874 C C . ALA A 1 112 ? 10.162 4.621 -3.260 1.00 91.88 112 ALA A C 1
ATOM 876 O O . ALA A 1 112 ? 9.954 4.047 -2.189 1.00 91.88 112 ALA A O 1
ATOM 877 N N . LEU A 1 113 ? 9.763 5.877 -3.465 1.00 91.19 113 LEU A N 1
ATOM 878 C CA . LEU A 1 113 ? 9.001 6.650 -2.482 1.00 91.19 113 LEU A CA 1
ATOM 879 C C . LEU A 1 113 ? 7.608 6.058 -2.252 1.00 91.19 113 LEU A C 1
ATOM 881 O O . LEU A 1 113 ? 7.166 5.955 -1.109 1.00 91.19 113 LEU A O 1
ATOM 885 N N . LEU A 1 114 ? 6.935 5.612 -3.315 1.00 92.88 114 LEU A N 1
ATOM 886 C CA . LEU A 1 114 ? 5.654 4.917 -3.218 1.00 92.88 114 LEU A CA 1
ATOM 887 C C . LEU A 1 114 ? 5.780 3.612 -2.413 1.00 92.88 114 LEU A C 1
ATOM 889 O O . LEU A 1 114 ? 4.948 3.342 -1.546 1.00 92.88 114 LEU A O 1
ATOM 893 N N . LEU A 1 115 ? 6.838 2.831 -2.648 1.00 94.81 115 LEU A N 1
ATOM 894 C CA . LEU A 1 115 ? 7.160 1.632 -1.869 1.00 94.81 115 LEU A CA 1
ATOM 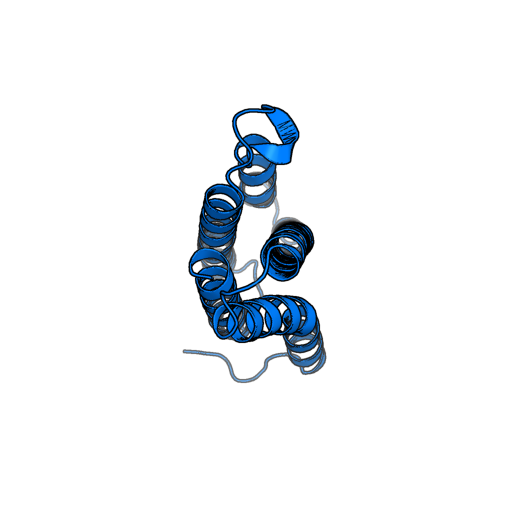895 C C . LEU A 1 115 ? 7.311 1.970 -0.381 1.00 94.81 115 LEU A C 1
ATOM 897 O O . LEU A 1 115 ? 6.694 1.318 0.466 1.00 94.81 115 LEU A O 1
ATOM 901 N N . LEU A 1 116 ? 8.072 3.019 -0.052 1.00 93.06 116 LEU A N 1
ATOM 902 C CA . LEU A 1 116 ? 8.190 3.505 1.326 1.00 93.06 116 LEU A CA 1
ATOM 903 C C . LEU A 1 116 ? 6.841 3.968 1.889 1.00 93.06 116 LEU A C 1
ATOM 905 O O . LEU A 1 116 ? 6.564 3.726 3.061 1.00 93.06 116 LEU A O 1
ATOM 909 N N . GLY A 1 117 ? 5.972 4.556 1.066 1.00 92.94 117 GLY A N 1
ATOM 910 C CA . GLY A 1 117 ? 4.594 4.888 1.427 1.00 92.94 117 GLY A CA 1
ATOM 911 C C . GLY A 1 117 ? 3.782 3.659 1.846 1.00 92.94 117 GLY A C 1
ATOM 912 O O . GLY A 1 117 ? 3.120 3.685 2.884 1.00 92.94 117 GLY A O 1
ATOM 913 N N . PHE A 1 118 ? 3.886 2.552 1.104 1.00 95.69 118 PHE A N 1
ATOM 914 C CA . PHE A 1 118 ? 3.232 1.282 1.446 1.00 95.69 118 PHE A CA 1
ATOM 915 C C . PHE A 1 118 ? 3.761 0.657 2.745 1.00 95.69 118 PHE A C 1
ATOM 917 O O . PHE A 1 118 ? 2.987 0.104 3.531 1.00 95.69 118 PHE A O 1
ATOM 924 N N . LEU A 1 119 ? 5.062 0.770 3.014 1.00 95.50 119 LEU A N 1
ATOM 925 C CA . LEU A 1 119 ? 5.628 0.359 4.301 1.00 95.50 119 LEU A CA 1
ATOM 926 C C . LEU A 1 119 ? 5.167 1.287 5.433 1.00 95.50 119 LEU A C 1
ATOM 928 O O . LEU A 1 119 ? 4.770 0.817 6.498 1.00 95.50 119 LEU A O 1
ATOM 932 N N . GLY A 1 120 ? 5.153 2.597 5.187 1.00 93.50 120 GLY A N 1
ATOM 933 C CA . GLY A 1 120 ? 4.700 3.609 6.134 1.00 93.50 120 GLY A CA 1
ATOM 934 C C . GLY A 1 120 ? 3.247 3.399 6.546 1.00 93.50 120 GLY A C 1
ATOM 935 O O . GLY A 1 120 ? 2.948 3.342 7.738 1.00 93.50 120 GLY A O 1
ATOM 936 N N . ILE A 1 121 ? 2.339 3.193 5.589 1.00 94.81 121 ILE A N 1
ATOM 937 C CA . ILE A 1 121 ? 0.931 2.937 5.908 1.00 94.81 121 ILE A CA 1
ATOM 938 C C . ILE A 1 121 ? 0.732 1.622 6.672 1.00 94.81 121 ILE A C 1
ATOM 940 O O . ILE A 1 121 ? -0.149 1.556 7.526 1.00 94.81 121 ILE A O 1
ATOM 944 N N . LEU A 1 122 ? 1.576 0.606 6.455 1.00 96.12 122 LEU A N 1
ATOM 945 C CA . LEU A 1 122 ? 1.545 -0.623 7.251 1.00 96.12 122 LEU A CA 1
ATOM 946 C C . LEU A 1 122 ? 1.968 -0.372 8.711 1.00 96.12 122 LEU A C 1
ATOM 948 O O . LEU A 1 122 ? 1.414 -0.980 9.625 1.00 96.12 122 LEU A O 1
ATOM 952 N N . LEU A 1 123 ? 2.897 0.555 8.967 1.00 95.00 123 LEU A N 1
ATOM 953 C CA . LEU A 1 123 ? 3.215 0.976 10.338 1.00 95.00 123 LEU A CA 1
ATOM 954 C C . LEU A 1 123 ? 2.011 1.656 11.002 1.00 95.00 123 LEU A C 1
ATOM 956 O O . LEU A 1 123 ? 1.709 1.378 12.166 1.00 95.00 123 LEU A O 1
ATOM 960 N N . PHE A 1 124 ? 1.277 2.484 10.255 1.00 94.06 124 PHE A N 1
ATOM 961 C CA . PHE A 1 124 ? 0.020 3.060 10.732 1.00 94.06 124 PHE A CA 1
ATOM 962 C C . PHE A 1 124 ? -1.070 1.995 10.926 1.00 94.06 124 PHE A C 1
ATOM 964 O O . PHE A 1 124 ? -1.791 2.066 11.920 1.00 94.06 124 PHE A O 1
ATOM 971 N N . ASP A 1 125 ? -1.159 0.972 10.068 1.00 95.69 125 ASP A N 1
ATOM 972 C CA . ASP A 1 125 ? -2.049 -0.184 10.264 1.00 95.69 125 ASP A CA 1
ATOM 973 C C . ASP A 1 125 ? -1.755 -0.867 11.612 1.00 95.69 125 ASP A C 1
ATOM 975 O O . ASP A 1 125 ? -2.672 -1.179 12.377 1.00 95.69 125 ASP A O 1
ATOM 979 N N . VAL A 1 126 ? -0.471 -1.072 11.935 1.00 95.44 126 VAL A N 1
ATOM 980 C CA . VAL A 1 126 ? -0.039 -1.664 13.211 1.00 95.44 126 VAL A CA 1
ATOM 981 C C . VAL A 1 126 ? -0.399 -0.764 14.389 1.00 95.44 126 VAL A C 1
ATOM 983 O O . VAL A 1 126 ? -0.857 -1.268 15.415 1.00 95.44 126 VAL A O 1
ATOM 986 N N . HIS A 1 127 ? -0.222 0.552 14.260 1.00 93.62 127 HIS A N 1
ATOM 987 C CA . HIS A 1 127 ? -0.610 1.503 15.299 1.00 93.62 127 HIS A CA 1
ATOM 988 C C . HIS A 1 127 ? -2.121 1.454 15.574 1.00 93.62 127 HIS A C 1
ATOM 990 O O . HIS A 1 127 ? -2.521 1.202 16.708 1.00 93.62 127 HIS A O 1
ATOM 996 N N . HIS A 1 128 ? -2.965 1.564 14.543 1.00 93.44 128 HIS A N 1
ATOM 997 C CA . HIS A 1 128 ? -4.425 1.489 14.689 1.00 93.44 128 HIS A CA 1
ATOM 998 C C . HIS A 1 128 ? -4.908 0.135 15.226 1.00 93.44 128 HIS A C 1
ATOM 1000 O O . HIS A 1 128 ? -5.919 0.063 15.928 1.00 93.44 128 HIS A O 1
ATOM 1006 N N . TRP A 1 129 ? -4.194 -0.951 14.922 1.00 94.81 129 TRP A N 1
ATOM 1007 C CA . TRP A 1 129 ? -4.473 -2.266 15.496 1.00 94.81 129 TRP A CA 1
ATOM 1008 C C . TRP A 1 129 ? -4.125 -2.336 16.989 1.00 94.81 129 TRP A C 1
ATOM 1010 O O . TRP A 1 129 ? -4.912 -2.872 17.769 1.00 94.81 129 TRP A O 1
ATOM 1020 N N . LYS A 1 130 ? -2.997 -1.746 17.414 1.00 92.94 130 LYS A N 1
ATOM 1021 C CA . LYS A 1 130 ? -2.617 -1.649 18.838 1.00 92.94 130 LYS A CA 1
ATOM 1022 C C . LYS A 1 130 ? -3.607 -0.806 19.646 1.00 92.94 130 LYS A C 1
ATOM 1024 O O . LYS A 1 130 ? -3.958 -1.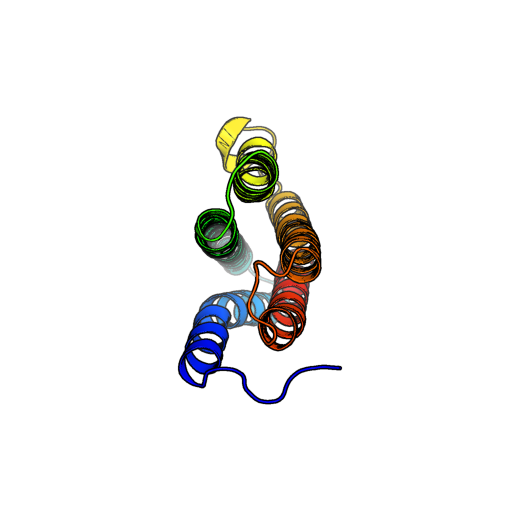199 20.754 1.00 92.94 130 LYS A O 1
ATOM 1029 N N . GLU A 1 131 ? -4.124 0.272 19.058 1.00 91.62 131 GLU A N 1
ATOM 1030 C CA . GLU A 1 131 ? -5.196 1.102 19.633 1.00 91.62 131 GLU A CA 1
ATOM 1031 C C . GLU A 1 131 ? -6.584 0.425 19.588 1.00 91.62 131 GLU A C 1
ATOM 1033 O O . GLU A 1 131 ? -7.583 1.016 19.991 1.00 91.62 131 GLU A O 1
ATOM 1038 N N . LYS A 1 132 ? -6.676 -0.827 19.104 1.00 92.81 132 LYS A N 1
ATOM 1039 C CA . LYS A 1 132 ? -7.917 -1.617 18.969 1.00 92.81 132 LYS A CA 1
ATOM 1040 C C . LYS A 1 132 ? -8.982 -0.977 18.063 1.00 92.81 132 LYS A C 1
ATOM 1042 O O . LYS A 1 132 ? -10.157 -1.329 18.150 1.00 92.81 132 LYS A O 1
ATOM 1047 N N . LEU A 1 133 ? -8.578 -0.074 17.169 1.00 92.81 133 LEU A N 1
ATOM 1048 C CA . LEU A 1 133 ? -9.466 0.588 16.205 1.00 92.81 133 LEU A CA 1
ATOM 1049 C C . LEU A 1 133 ? -9.648 -0.248 14.931 1.00 92.81 133 LEU A C 1
ATOM 1051 O O . LEU A 1 133 ? -10.740 -0.303 14.349 1.00 92.81 133 LEU A O 1
ATOM 1055 N N . ALA A 1 134 ? -8.577 -0.920 14.503 1.00 94.75 134 ALA A N 1
ATOM 1056 C CA . ALA A 1 134 ? -8.611 -1.825 13.364 1.00 94.75 134 ALA A CA 1
ATOM 1057 C C . ALA A 1 134 ? -9.189 -3.202 13.760 1.00 94.75 134 ALA A C 1
ATOM 1059 O O . ALA A 1 134 ? -8.963 -3.677 14.877 1.00 94.75 134 ALA A O 1
ATOM 1060 N N . PRO A 1 135 ? -9.903 -3.895 12.851 1.00 93.31 135 PRO A N 1
ATOM 1061 C CA . PRO A 1 135 ? -10.358 -5.263 13.088 1.00 93.31 135 PRO A CA 1
ATOM 1062 C C . PRO A 1 135 ? -9.205 -6.216 13.437 1.00 93.31 135 PRO A C 1
ATOM 1064 O O . PRO A 1 135 ? -8.108 -6.101 12.892 1.00 93.31 135 PRO A O 1
ATOM 1067 N N . GLN A 1 136 ? -9.460 -7.231 14.270 1.00 92.81 136 GLN A N 1
ATOM 1068 C CA . GLN A 1 136 ? -8.425 -8.191 14.694 1.00 92.81 136 GLN A CA 1
ATOM 1069 C C . GLN A 1 136 ? -7.744 -8.916 13.519 1.00 92.81 136 GLN A C 1
ATOM 1071 O O . GLN A 1 136 ? -6.557 -9.230 13.587 1.00 92.81 136 GLN A O 1
ATOM 1076 N N . TRP A 1 137 ? -8.484 -9.152 12.433 1.00 94.56 137 TRP A N 1
ATOM 1077 C CA . TRP A 1 137 ? -7.996 -9.809 11.220 1.00 94.56 137 TRP A CA 1
ATOM 1078 C C . TRP A 1 137 ? -7.205 -8.879 10.284 1.00 94.56 137 TRP A C 1
ATOM 1080 O O . TRP A 1 137 ? -6.542 -9.373 9.376 1.00 94.56 137 TRP A O 1
ATOM 1090 N N . TRP A 1 138 ? -7.238 -7.559 10.502 1.00 95.69 138 TRP A N 1
ATOM 1091 C CA . TRP A 1 138 ? -6.717 -6.544 9.577 1.00 95.69 138 TRP A CA 1
ATOM 1092 C C . TRP A 1 138 ? -5.263 -6.798 9.180 1.00 95.69 138 TRP A C 1
ATOM 1094 O O . TRP A 1 138 ? -4.970 -6.996 8.004 1.00 95.69 138 TRP A O 1
ATOM 1104 N N . LEU A 1 139 ? -4.360 -6.914 10.158 1.00 96.19 139 LEU A N 1
ATOM 1105 C CA . LEU A 1 139 ? -2.939 -7.163 9.893 1.00 96.19 139 LEU A CA 1
ATOM 1106 C C . LEU A 1 139 ? -2.671 -8.531 9.253 1.00 96.19 139 LEU A C 1
ATOM 1108 O O . LEU A 1 139 ? -1.690 -8.678 8.531 1.00 96.19 139 LEU A O 1
ATOM 1112 N N . SER A 1 140 ? -3.554 -9.513 9.467 1.00 95.56 140 SER A N 1
ATOM 1113 C CA . SER A 1 140 ? -3.429 -10.837 8.836 1.00 95.56 140 SER A CA 1
ATOM 1114 C C . SER A 1 140 ? -3.651 -10.783 7.328 1.00 95.56 140 SER A C 1
ATOM 1116 O O . SER A 1 140 ? -3.119 -11.617 6.606 1.00 95.56 140 SER A O 1
ATOM 1118 N N . LEU A 1 141 ? -4.401 -9.786 6.856 1.00 95.81 141 LEU A N 1
ATOM 1119 C CA . LEU A 1 141 ? -4.600 -9.515 5.438 1.00 95.81 141 LEU A CA 1
ATOM 1120 C C . LEU A 1 141 ? -3.601 -8.475 4.917 1.00 95.81 141 LEU A C 1
ATOM 1122 O O . LEU A 1 141 ? -2.992 -8.669 3.873 1.00 95.81 141 LEU A O 1
ATOM 1126 N N . ARG A 1 142 ? -3.406 -7.371 5.644 1.00 96.25 142 ARG A N 1
ATOM 1127 C CA . ARG A 1 142 ? -2.597 -6.239 5.175 1.00 96.25 142 ARG A CA 1
ATOM 1128 C C . ARG A 1 142 ? -1.123 -6.572 5.014 1.00 96.25 142 ARG A C 1
ATOM 1130 O O . ARG A 1 142 ? -0.554 -6.203 3.997 1.00 96.25 142 ARG A O 1
ATOM 1137 N N . VAL A 1 143 ? -0.519 -7.300 5.957 1.00 97.31 143 VAL A N 1
ATOM 1138 C CA . VAL A 1 143 ? 0.907 -7.662 5.883 1.00 97.31 143 VAL A CA 1
ATOM 1139 C C . VAL A 1 143 ? 1.240 -8.423 4.591 1.00 97.31 143 VAL A C 1
ATOM 1141 O O . VAL A 1 143 ? 2.086 -7.932 3.845 1.00 97.31 143 VAL A O 1
ATOM 1144 N N . PRO A 1 144 ? 0.594 -9.562 4.257 1.00 96.94 144 PRO A N 1
ATOM 1145 C CA . PRO A 1 144 ? 0.927 -10.279 3.027 1.00 96.94 144 PRO A CA 1
ATOM 1146 C C . PRO A 1 144 ? 0.608 -9.471 1.765 1.00 96.94 144 PRO A C 1
ATOM 1148 O O . PRO A 1 144 ? 1.407 -9.482 0.835 1.00 96.94 144 PRO A O 1
ATOM 1151 N N . MET A 1 145 ? -0.507 -8.729 1.731 1.00 97.56 145 MET A N 1
ATOM 1152 C CA . MET A 1 145 ? -0.850 -7.901 0.566 1.00 97.56 145 MET A CA 1
ATOM 1153 C C . MET A 1 145 ? 0.189 -6.799 0.331 1.00 97.56 145 MET A C 1
ATOM 1155 O O . MET A 1 145 ? 0.654 -6.627 -0.792 1.00 97.56 145 MET A O 1
ATOM 1159 N N . THR A 1 146 ? 0.606 -6.092 1.385 1.00 97.81 146 THR A N 1
ATOM 1160 C CA . THR A 1 146 ? 1.645 -5.059 1.290 1.00 97.81 146 THR A CA 1
ATOM 1161 C C . THR A 1 146 ? 2.984 -5.655 0.867 1.00 97.81 146 THR A C 1
ATOM 1163 O O . THR A 1 146 ? 3.654 -5.068 0.027 1.00 97.81 146 THR A O 1
ATOM 1166 N N . LEU A 1 147 ? 3.369 -6.827 1.385 1.00 97.94 147 LEU A N 1
ATOM 1167 C CA . LEU A 1 147 ? 4.603 -7.499 0.960 1.00 97.94 147 LEU A CA 1
ATOM 1168 C C . LEU A 1 147 ? 4.584 -7.838 -0.535 1.00 97.94 147 LEU A C 1
ATOM 1170 O O . LEU A 1 147 ? 5.575 -7.600 -1.219 1.00 97.94 147 LEU A O 1
ATOM 1174 N N . ILE A 1 148 ? 3.457 -8.336 -1.056 1.00 98.00 148 ILE A N 1
ATOM 1175 C CA . ILE A 1 148 ? 3.311 -8.610 -2.492 1.00 98.00 148 ILE A CA 1
ATOM 1176 C C . ILE A 1 148 ? 3.437 -7.313 -3.299 1.00 98.00 148 ILE A C 1
ATOM 1178 O O . ILE A 1 148 ? 4.209 -7.272 -4.251 1.00 98.00 148 ILE A O 1
ATOM 1182 N N . VAL A 1 149 ? 2.745 -6.239 -2.902 1.00 97.88 149 VAL A N 1
ATOM 1183 C CA . VAL A 1 149 ? 2.854 -4.931 -3.574 1.00 97.88 149 VAL A CA 1
ATOM 1184 C C . VAL A 1 149 ? 4.295 -4.420 -3.568 1.00 97.88 149 VAL A C 1
ATOM 1186 O O . VAL A 1 149 ? 4.788 -3.990 -4.604 1.00 97.88 149 VAL A O 1
ATOM 1189 N N . VAL A 1 150 ? 4.998 -4.504 -2.436 1.00 97.62 150 VAL A N 1
ATOM 1190 C CA . VAL A 1 150 ? 6.403 -4.083 -2.320 1.00 97.62 150 VAL A CA 1
ATOM 1191 C C . VAL A 1 150 ? 7.298 -4.874 -3.274 1.00 97.62 150 VAL A C 1
ATOM 1193 O O . VAL A 1 150 ? 8.119 -4.275 -3.961 1.00 97.62 150 VAL A O 1
ATOM 1196 N N . LEU A 1 151 ? 7.121 -6.195 -3.374 1.00 97.00 151 LEU A N 1
ATOM 1197 C CA . LEU A 1 151 ? 7.875 -7.023 -4.322 1.00 97.00 151 LEU A CA 1
ATOM 1198 C C . LEU A 1 151 ? 7.593 -6.630 -5.779 1.00 97.00 151 LEU A C 1
ATOM 1200 O O . LEU A 1 151 ? 8.524 -6.515 -6.571 1.00 97.00 151 LEU A O 1
ATOM 1204 N N . LEU A 1 152 ? 6.331 -6.371 -6.126 1.00 96.25 152 LEU A N 1
ATOM 1205 C CA . LEU A 1 152 ? 5.936 -5.930 -7.468 1.00 96.25 152 LEU A CA 1
ATOM 1206 C C . LEU A 1 152 ? 6.486 -4.534 -7.809 1.00 96.25 152 LEU A C 1
ATOM 1208 O O . LEU A 1 152 ? 6.930 -4.296 -8.932 1.00 96.25 152 LEU A O 1
ATOM 1212 N N . LEU A 1 153 ? 6.531 -3.623 -6.835 1.00 95.31 153 LEU A N 1
ATOM 1213 C CA . LEU A 1 153 ? 7.170 -2.317 -7.002 1.00 95.31 153 LEU A CA 1
ATOM 1214 C C . LEU A 1 153 ? 8.691 -2.439 -7.162 1.00 95.31 153 LEU A C 1
ATOM 1216 O O . LEU A 1 153 ? 9.258 -1.730 -7.984 1.00 95.31 153 LEU A O 1
ATOM 1220 N N . LEU A 1 154 ? 9.355 -3.352 -6.444 1.00 95.19 154 LEU A N 1
ATOM 1221 C CA . LEU A 1 154 ? 10.792 -3.614 -6.619 1.00 95.19 154 LEU A CA 1
ATOM 1222 C C . LEU A 1 154 ? 11.121 -4.116 -8.027 1.00 95.19 154 LEU A C 1
ATOM 1224 O O . LEU A 1 154 ? 12.136 -3.714 -8.595 1.00 95.19 154 LEU A O 1
ATOM 1228 N N . VAL A 1 155 ? 10.251 -4.942 -8.612 1.00 91.44 155 VAL A N 1
ATOM 1229 C CA . VAL A 1 155 ? 10.360 -5.332 -10.023 1.00 91.44 155 VAL A CA 1
ATOM 1230 C C . VAL A 1 155 ? 10.314 -4.094 -10.919 1.00 91.44 155 VAL A C 1
ATOM 1232 O O . VAL A 1 155 ? 11.229 -3.887 -11.707 1.00 91.44 155 VAL A O 1
ATOM 1235 N N . GLY A 1 156 ? 9.328 -3.214 -10.732 1.00 88.62 156 GLY A N 1
ATOM 1236 C CA . GLY A 1 156 ? 9.245 -1.975 -11.508 1.00 88.62 156 GLY A CA 1
ATOM 1237 C C . GLY A 1 156 ? 10.396 -1.000 -11.262 1.00 88.62 156 GLY A C 1
ATOM 1238 O O . GLY A 1 156 ? 10.737 -0.233 -12.149 1.00 88.62 156 GLY A O 1
ATOM 1239 N N . ILE A 1 157 ? 11.045 -1.031 -10.097 1.00 89.81 157 ILE A N 1
ATOM 1240 C CA . ILE A 1 157 ? 12.239 -0.215 -9.825 1.00 89.81 157 ILE A CA 1
ATOM 1241 C C . ILE A 1 157 ? 13.477 -0.765 -10.554 1.00 89.81 157 ILE A C 1
ATOM 1243 O O . ILE A 1 157 ? 14.359 0.011 -10.918 1.00 89.81 157 ILE A O 1
ATOM 1247 N N . SER A 1 158 ? 13.551 -2.087 -10.735 1.00 86.12 158 SER A N 1
ATOM 1248 C CA . SER A 1 158 ? 14.731 -2.794 -11.255 1.00 86.12 158 SER A CA 1
ATOM 1249 C C . SER A 1 158 ? 14.698 -3.111 -12.752 1.00 86.12 158 SER A C 1
ATOM 1251 O O . SER A 1 158 ? 15.762 -3.368 -13.315 1.00 86.12 158 SER A O 1
ATOM 1253 N N . ALA A 1 159 ? 13.520 -3.098 -13.380 1.00 75.31 159 ALA A N 1
ATOM 1254 C CA . ALA A 1 159 ? 13.359 -3.149 -14.835 1.00 75.31 159 ALA A CA 1
ATOM 1255 C C . ALA A 1 159 ? 13.730 -1.812 -15.494 1.00 75.31 159 ALA A C 1
ATOM 1257 O O . ALA A 1 159 ? 14.197 -1.808 -16.649 1.00 75.31 159 ALA A O 1
#

Secondary structure (DSSP, 8-state):
---S---HHHHHHHHHHHHHHHHHHHHHHHHHT-TT-HHHHHHHHHHHHHHHHHHHHHHHHHHHHHHHHHTT--HHHHHHHHHHHHHHHHHHHHHSHHHHT-----HHHHHHHHHHHHHHHHHHHHHHHHTT-S-TTHHHHHHHHHHHHHHHHHHHHH-